Protein AF-A0AA89Q6K8-F1 (afdb_monomer_lite)

Radius of gyration: 11.11 Å; chains: 1; bounding box: 29×24×27 Å

InterPro domains:
  IPR047763 Peptidoglycan-binding domain, phiBT1-type [NF038080] (2-64)

Foldseek 3Di:
DFAVLQQLLQVLLVVVVLFPDPVGTGRDDDPRQLSSQLSLQVVVVDDDPSSRSDDDPVSVVVSCRDDDDD

Sequence (70 aa):
MTSPVIEAMGYRLIEENCSVYSDGPDATWSPADQKSYAKWQRKLGFGGADADGIPGRTSWNKLRVPAVYE

Secondary structure (DSSP, 8-state):
---HHHHHHHHHHHHTT----SS---SS--HHHHHHHHHHHHHTT--GGGGSSS--HHHHHHHT------

pLDDT: mean 89.45, std 7.78, range [55.84, 95.38]

Organism: Streptomyces collinus (NCBI:txid42684)

Structure (mmCIF, N/CA/C/O backbone):
data_AF-A0AA89Q6K8-F1
#
_entry.id   AF-A0AA89Q6K8-F1
#
loop_
_atom_site.group_PDB
_atom_site.id
_atom_site.type_symbol
_atom_site.label_atom_id
_atom_site.label_alt_id
_atom_site.label_comp_id
_atom_site.label_asym_id
_atom_site.label_entity_id
_atom_site.label_seq_id
_atom_site.pdbx_PDB_ins_code
_atom_site.Cartn_x
_atom_site.Cartn_y
_atom_site.Cartn_z
_atom_site.occupancy
_atom_site.B_iso_or_equiv
_atom_site.auth_seq_id
_atom_site.auth_comp_id
_atom_site.auth_asym_id
_atom_site.auth_atom_id
_atom_site.pdbx_PDB_model_num
ATOM 1 N N . MET A 1 1 ? 19.171 1.030 -1.822 1.00 61.66 1 MET A N 1
ATOM 2 C CA . MET A 1 1 ? 18.870 -0.399 -2.036 1.00 61.66 1 MET A CA 1
ATOM 3 C C . MET A 1 1 ? 17.536 -0.452 -2.742 1.00 61.66 1 MET A C 1
ATOM 5 O O . MET A 1 1 ? 16.570 0.050 -2.186 1.00 61.66 1 MET A O 1
ATOM 9 N N . THR A 1 2 ? 17.520 -0.952 -3.970 1.00 82.06 2 THR A N 1
ATOM 10 C CA . THR A 1 2 ? 16.299 -1.189 -4.745 1.00 82.06 2 THR A CA 1
ATOM 11 C C . THR A 1 2 ? 15.871 -2.636 -4.533 1.00 82.06 2 THR A C 1
ATOM 13 O O . THR A 1 2 ? 16.726 -3.517 -4.554 1.00 82.06 2 THR A O 1
ATOM 16 N N . SER A 1 3 ? 14.584 -2.884 -4.314 1.00 88.31 3 SER A N 1
ATOM 17 C CA . SER A 1 3 ? 14.011 -4.216 -4.155 1.00 88.31 3 SER A CA 1
ATOM 18 C C . SER A 1 3 ? 12.824 -4.391 -5.106 1.00 88.31 3 SER A C 1
ATOM 20 O O . SER A 1 3 ? 11.878 -3.599 -5.042 1.00 88.31 3 SER A O 1
ATOM 22 N N . PRO A 1 4 ? 12.814 -5.451 -5.934 1.00 89.75 4 PRO A N 1
ATOM 23 C CA . PRO A 1 4 ? 11.691 -5.734 -6.829 1.00 89.75 4 PRO A CA 1
ATOM 24 C C . PRO A 1 4 ? 10.387 -6.001 -6.059 1.00 89.75 4 PRO A C 1
ATOM 26 O O . PRO A 1 4 ? 9.293 -5.831 -6.592 1.00 89.75 4 PRO A O 1
ATOM 29 N N . VAL A 1 5 ? 10.482 -6.380 -4.778 1.00 91.38 5 VAL A N 1
ATOM 30 C CA . VAL A 1 5 ? 9.322 -6.622 -3.908 1.00 91.38 5 VAL A CA 1
ATOM 31 C C . VAL A 1 5 ? 8.553 -5.325 -3.651 1.00 91.38 5 VAL A C 1
ATOM 33 O O . VAL A 1 5 ? 7.324 -5.345 -3.581 1.00 9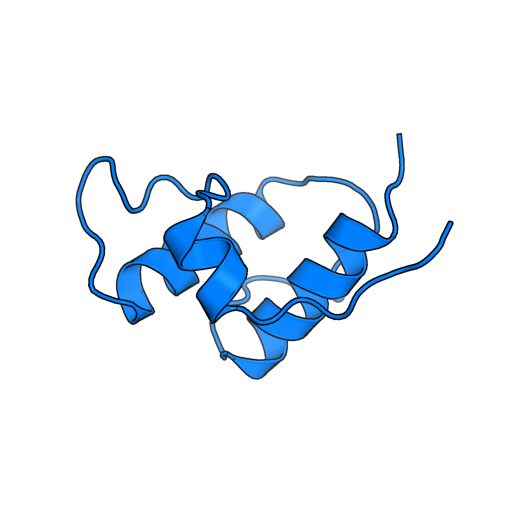1.38 5 VAL A O 1
ATOM 36 N N . ILE A 1 6 ? 9.266 -4.202 -3.513 1.00 91.56 6 ILE A N 1
ATOM 37 C CA . ILE A 1 6 ? 8.666 -2.888 -3.249 1.00 91.56 6 ILE A CA 1
ATOM 38 C C . ILE A 1 6 ? 7.904 -2.412 -4.485 1.00 91.56 6 ILE A C 1
ATOM 40 O O . ILE A 1 6 ? 6.743 -2.022 -4.376 1.00 91.56 6 ILE A O 1
ATOM 44 N N . GLU A 1 7 ? 8.509 -2.553 -5.663 1.00 93.25 7 GLU A N 1
ATOM 45 C CA . GLU A 1 7 ? 7.865 -2.211 -6.930 1.00 93.25 7 GLU A CA 1
ATOM 46 C C . GLU A 1 7 ? 6.602 -3.061 -7.161 1.00 93.25 7 GLU A C 1
ATOM 48 O O . GLU A 1 7 ? 5.516 -2.529 -7.407 1.00 93.25 7 GLU A O 1
ATOM 53 N N . ALA A 1 8 ? 6.705 -4.386 -6.994 1.00 93.62 8 ALA A N 1
ATOM 54 C CA . ALA A 1 8 ? 5.570 -5.298 -7.129 1.00 93.62 8 ALA A CA 1
ATOM 55 C C . ALA A 1 8 ? 4.437 -4.969 -6.143 1.00 93.62 8 ALA A C 1
ATOM 57 O O . ALA A 1 8 ? 3.257 -5.002 -6.504 1.00 93.62 8 ALA A O 1
ATOM 58 N N . MET A 1 9 ? 4.779 -4.627 -4.898 1.00 94.69 9 MET A N 1
ATOM 59 C CA . MET A 1 9 ? 3.813 -4.166 -3.904 1.00 94.69 9 MET A CA 1
ATOM 60 C C . MET A 1 9 ? 3.116 -2.885 -4.369 1.00 94.69 9 MET A C 1
ATOM 62 O O . MET A 1 9 ? 1.889 -2.800 -4.287 1.00 94.69 9 MET A O 1
ATOM 66 N N . GLY A 1 10 ? 3.867 -1.911 -4.878 1.00 94.00 10 GLY A N 1
ATOM 67 C CA . GLY A 1 10 ? 3.313 -0.659 -5.377 1.00 94.00 10 GLY A CA 1
ATOM 68 C C . GLY A 1 10 ? 2.296 -0.865 -6.501 1.00 94.00 10 GLY A C 1
ATOM 69 O O . GLY A 1 10 ? 1.215 -0.272 -6.469 1.00 94.00 10 GLY A O 1
ATOM 70 N N . TYR A 1 11 ? 2.560 -1.790 -7.428 1.00 94.25 11 TYR A N 1
ATOM 71 C CA . TYR A 1 11 ? 1.589 -2.153 -8.465 1.00 94.25 11 TYR A CA 1
ATOM 72 C C . TYR A 1 11 ? 0.309 -2.763 -7.883 1.00 94.25 11 TYR A C 1
ATOM 74 O O . TYR A 1 11 ? -0.790 -2.380 -8.286 1.00 94.25 11 TYR A O 1
ATOM 82 N N . ARG A 1 12 ? 0.409 -3.637 -6.872 1.00 95.19 12 ARG A N 1
ATOM 83 C CA . ARG A 1 12 ? -0.786 -4.157 -6.181 1.00 95.19 12 ARG A CA 1
ATOM 84 C C . ARG A 1 12 ? -1.586 -3.049 -5.498 1.00 95.19 12 ARG A C 1
ATOM 86 O O . ARG A 1 12 ? -2.811 -3.080 -5.524 1.00 95.19 12 ARG A O 1
ATOM 93 N N . LEU A 1 13 ? -0.921 -2.057 -4.905 1.00 95.00 13 LEU A N 1
ATOM 94 C CA . LEU A 1 13 ? -1.598 -0.916 -4.279 1.00 95.00 13 LEU A CA 1
ATOM 95 C C . LEU A 1 13 ? -2.351 -0.058 -5.306 1.00 95.00 13 LEU A C 1
ATOM 97 O O . LEU A 1 13 ? -3.415 0.472 -4.978 1.00 95.00 13 LEU A O 1
ATOM 101 N N . ILE A 1 14 ? -1.839 0.053 -6.537 1.00 94.25 14 ILE A N 1
ATOM 102 C CA . ILE A 1 14 ? -2.553 0.687 -7.656 1.00 94.25 14 ILE A CA 1
ATOM 103 C C . ILE A 1 14 ? -3.811 -0.107 -8.009 1.00 94.25 14 ILE A C 1
ATOM 105 O O . ILE A 1 14 ? -4.893 0.476 -8.052 1.00 94.25 14 ILE A O 1
ATOM 109 N N . GLU A 1 15 ? -3.701 -1.424 -8.199 1.00 94.38 15 GLU A N 1
ATOM 110 C CA . GLU A 1 15 ? -4.856 -2.284 -8.508 1.00 94.38 15 GLU A CA 1
ATOM 111 C C . GLU A 1 15 ? -5.933 -2.219 -7.415 1.00 94.38 15 GLU A C 1
ATOM 113 O O . GLU A 1 15 ? -7.132 -2.143 -7.689 1.00 94.38 15 GLU A O 1
ATOM 118 N N . GLU A 1 16 ? -5.509 -2.156 -6.153 1.00 93.88 16 GLU A N 1
ATOM 119 C CA . GLU A 1 16 ? -6.404 -2.017 -5.009 1.00 93.88 16 GLU A CA 1
ATOM 120 C C . GLU A 1 16 ? -6.976 -0.597 -4.840 1.00 93.88 16 GLU A C 1
ATOM 122 O O . GLU A 1 16 ? -7.721 -0.355 -3.883 1.00 93.88 16 GLU A O 1
ATOM 127 N N . ASN A 1 17 ? -6.680 0.338 -5.753 1.00 94.69 17 ASN A N 1
ATOM 128 C CA . ASN A 1 17 ? -7.076 1.752 -5.693 1.00 94.69 17 ASN A CA 1
ATOM 129 C C . ASN A 1 17 ? -6.653 2.437 -4.379 1.00 94.69 17 ASN A C 1
ATOM 131 O O . ASN A 1 17 ? -7.315 3.339 -3.863 1.00 94.69 17 ASN A O 1
ATOM 135 N N . CYS A 1 18 ? -5.540 1.977 -3.811 1.00 94.62 18 CYS A N 1
ATOM 136 C CA . CYS A 1 18 ? -4.971 2.478 -2.566 1.00 94.62 18 CYS A CA 1
ATOM 137 C C . CYS A 1 18 ? -3.700 3.297 -2.794 1.00 94.62 18 CYS A C 1
ATOM 139 O O . CYS A 1 18 ? -3.130 3.795 -1.832 1.00 94.62 18 CYS A O 1
ATOM 141 N N . SER A 1 19 ? -3.262 3.478 -4.037 1.00 92.12 19 SER A N 1
ATOM 142 C CA . SER A 1 19 ? -2.058 4.235 -4.358 1.00 92.12 19 SER A CA 1
ATOM 143 C C . SER A 1 19 ? -2.212 5.756 -4.193 1.00 92.12 19 SER A C 1
ATOM 145 O O . SER A 1 19 ? -3.311 6.327 -4.150 1.00 92.12 19 SER A O 1
ATOM 147 N N . VAL A 1 20 ? -1.067 6.429 -4.066 1.00 93.44 20 VAL A N 1
ATOM 148 C CA . VAL A 1 20 ? -0.909 7.889 -4.221 1.00 93.44 20 VAL A CA 1
ATOM 149 C C . VAL A 1 20 ? 0.216 8.251 -5.195 1.00 93.44 20 VAL A C 1
ATOM 151 O O . VAL A 1 20 ? 0.694 9.382 -5.178 1.00 93.44 20 VAL A O 1
ATOM 154 N N . TYR A 1 21 ? 0.677 7.294 -6.001 1.00 90.75 21 TYR A N 1
ATOM 155 C CA . TYR A 1 21 ? 1.748 7.525 -6.965 1.00 90.75 21 TYR A CA 1
ATOM 156 C C . TYR A 1 21 ? 1.290 8.477 -8.073 1.00 90.75 21 TYR A C 1
ATOM 158 O O . TYR A 1 21 ? 0.176 8.341 -8.578 1.00 90.75 21 TYR A O 1
ATOM 166 N N . SER A 1 22 ? 2.165 9.405 -8.457 1.00 86.12 22 SER A N 1
ATOM 167 C CA . SER A 1 22 ? 1.951 10.280 -9.616 1.00 86.12 22 SER A CA 1
ATOM 168 C C . SER A 1 22 ? 2.395 9.600 -10.911 1.00 86.12 22 SER A C 1
ATOM 170 O O . SER A 1 22 ? 1.633 9.565 -11.870 1.00 86.12 22 SER A O 1
ATOM 172 N N . ASP A 1 23 ? 3.596 9.010 -10.902 1.00 85.00 23 ASP A N 1
ATOM 173 C CA . ASP A 1 23 ? 4.244 8.418 -12.085 1.00 85.00 23 ASP A CA 1
ATOM 174 C C . ASP A 1 23 ? 4.332 6.880 -12.027 1.00 85.00 23 ASP A C 1
ATOM 176 O O . ASP A 1 23 ? 4.780 6.239 -12.974 1.00 85.00 23 ASP A O 1
ATOM 180 N N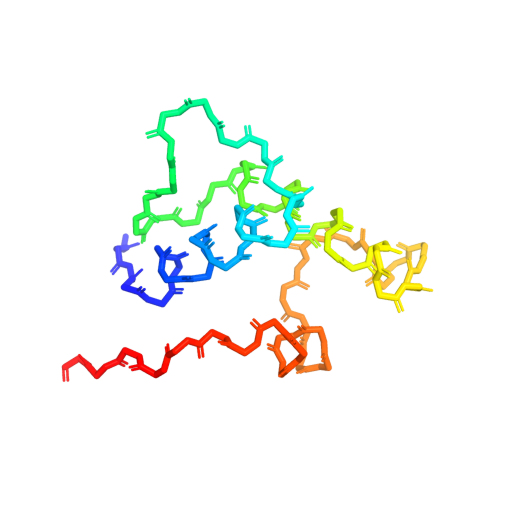 . GLY A 1 24 ? 3.877 6.280 -10.922 1.00 85.44 24 GLY A N 1
ATOM 181 C CA . GLY A 1 24 ? 3.978 4.845 -10.640 1.00 85.44 24 GLY A CA 1
ATOM 182 C C . GLY A 1 24 ? 4.897 4.529 -9.453 1.00 85.44 24 GLY A C 1
ATOM 183 O O . GLY A 1 24 ? 5.499 5.440 -8.879 1.00 85.44 24 GLY A O 1
ATOM 184 N N . PRO A 1 25 ? 4.947 3.257 -9.028 1.00 89.62 25 PRO A N 1
ATOM 185 C CA . PRO A 1 25 ? 5.836 2.808 -7.971 1.00 89.62 25 PRO A CA 1
ATOM 186 C C . PRO A 1 25 ? 7.253 2.618 -8.513 1.00 89.62 25 PRO A C 1
ATOM 188 O O . PRO A 1 25 ? 7.444 2.312 -9.689 1.00 89.62 25 PRO A O 1
ATOM 191 N N . ASP A 1 26 ? 8.245 2.757 -7.645 1.00 89.12 26 ASP A N 1
ATOM 192 C CA . ASP A 1 26 ? 9.629 2.405 -7.933 1.00 89.12 26 ASP 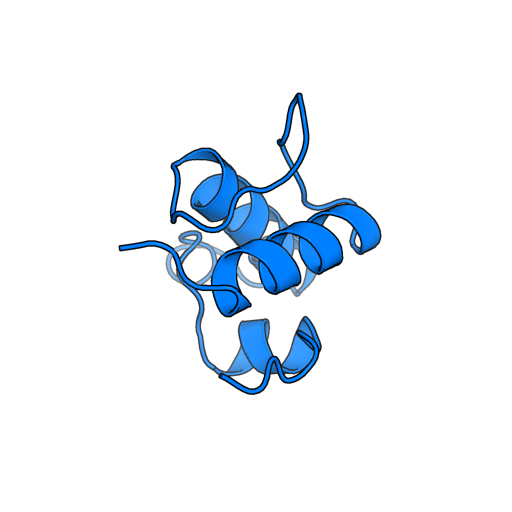A CA 1
ATOM 193 C C . ASP A 1 26 ? 10.076 1.233 -7.043 1.00 89.12 26 ASP A C 1
ATOM 195 O O . ASP A 1 26 ? 9.366 0.762 -6.152 1.00 89.12 26 ASP A O 1
ATOM 199 N N . ALA A 1 27 ? 11.278 0.721 -7.293 1.00 90.56 27 ALA A N 1
ATOM 200 C CA . ALA A 1 27 ? 11.856 -0.345 -6.481 1.00 90.56 27 ALA A CA 1
ATOM 201 C C . ALA A 1 27 ? 12.392 0.158 -5.125 1.00 90.56 27 ALA A C 1
ATOM 203 O O . ALA A 1 27 ? 13.106 -0.577 -4.445 1.00 90.56 27 ALA A O 1
ATOM 204 N N . THR A 1 28 ? 12.117 1.399 -4.714 1.00 91.25 28 THR A N 1
ATOM 205 C CA . THR A 1 28 ? 12.678 1.988 -3.491 1.00 91.25 28 THR A CA 1
ATOM 206 C C . THR A 1 28 ? 11.565 2.381 -2.540 1.00 91.25 28 THR A C 1
ATOM 208 O O . THR A 1 28 ? 10.600 3.014 -2.919 1.00 91.25 28 THR A O 1
ATOM 211 N N . TRP A 1 29 ? 11.696 2.059 -1.254 1.00 90.00 29 TRP A N 1
ATOM 212 C CA . TRP A 1 29 ? 10.668 2.478 -0.305 1.00 90.00 29 TRP A CA 1
ATOM 213 C C . TRP A 1 29 ? 10.639 4.005 -0.174 1.00 90.00 29 TRP A C 1
ATOM 215 O O . TRP A 1 29 ? 11.631 4.621 0.225 1.00 90.00 29 TRP A O 1
ATOM 225 N N . SER A 1 30 ? 9.485 4.603 -0.452 1.00 91.88 30 SER A N 1
ATOM 226 C CA . SER A 1 30 ? 9.265 6.043 -0.422 1.00 91.88 30 SER A CA 1
ATOM 227 C C . SER A 1 30 ? 8.105 6.436 0.510 1.00 91.88 30 SER A C 1
ATOM 229 O O . SER A 1 30 ? 7.279 5.609 0.914 1.00 91.88 30 SER A O 1
ATOM 231 N N . PRO A 1 31 ? 7.958 7.735 0.834 1.00 93.44 31 PRO A N 1
ATOM 232 C CA . PRO A 1 31 ? 6.774 8.221 1.540 1.00 93.44 31 PRO A CA 1
ATOM 233 C C . PRO A 1 31 ? 5.457 7.977 0.781 1.00 93.44 31 PRO A C 1
ATOM 235 O O . PRO A 1 31 ? 4.390 7.974 1.401 1.00 93.44 31 PRO A O 1
ATOM 238 N N . ALA A 1 32 ? 5.500 7.806 -0.547 1.00 94.00 32 ALA A N 1
ATOM 239 C CA . ALA A 1 32 ? 4.321 7.469 -1.341 1.00 94.00 32 ALA A CA 1
ATOM 240 C C . ALA A 1 32 ? 3.879 6.022 -1.082 1.00 94.00 32 ALA A C 1
ATOM 242 O O . ALA A 1 32 ? 2.680 5.785 -0.924 1.00 94.00 32 ALA A O 1
ATOM 243 N N . ASP A 1 33 ? 4.822 5.088 -0.939 1.00 93.44 33 ASP A N 1
ATOM 244 C CA . ASP A 1 33 ? 4.542 3.695 -0.572 1.00 93.44 33 ASP A CA 1
ATOM 245 C C . ASP A 1 33 ? 3.887 3.606 0.795 1.00 93.44 33 ASP A C 1
ATOM 247 O O . ASP A 1 33 ? 2.814 3.024 0.928 1.00 93.44 33 ASP A O 1
ATOM 251 N N . GLN A 1 34 ? 4.462 4.281 1.793 1.00 94.69 34 GLN A N 1
ATOM 252 C CA . GLN A 1 34 ? 3.916 4.288 3.148 1.00 94.69 34 GLN A CA 1
ATOM 253 C C . GLN A 1 34 ? 2.476 4.823 3.181 1.00 94.69 34 GLN A C 1
ATOM 255 O O . GLN A 1 34 ? 1.585 4.213 3.770 1.00 94.69 34 GLN A O 1
ATOM 260 N N . LYS A 1 35 ? 2.208 5.949 2.505 1.00 95.12 35 LYS A N 1
ATOM 261 C CA . LYS A 1 35 ? 0.851 6.519 2.414 1.00 95.12 35 LYS A CA 1
ATOM 262 C C . LYS A 1 35 ? -0.112 5.598 1.666 1.00 95.12 35 LYS A C 1
ATOM 264 O O . LYS A 1 35 ? -1.271 5.477 2.067 1.00 95.12 35 LYS A O 1
ATOM 269 N N . SER A 1 36 ? 0.357 4.965 0.594 1.00 95.31 36 SER A N 1
ATOM 270 C CA . SER A 1 36 ? -0.438 4.024 -0.196 1.00 95.31 36 SER A CA 1
ATOM 271 C C . SER A 1 36 ? -0.794 2.782 0.623 1.00 95.31 36 SER A C 1
ATOM 273 O O . SER A 1 36 ? -1.942 2.339 0.662 1.00 95.31 36 SER A O 1
ATOM 275 N N . TYR A 1 37 ? 0.174 2.267 1.375 1.00 95.12 37 TYR A N 1
ATOM 276 C CA . TYR A 1 37 ? -0.010 1.115 2.239 1.00 95.12 37 TYR A CA 1
ATOM 277 C C . TYR A 1 37 ? 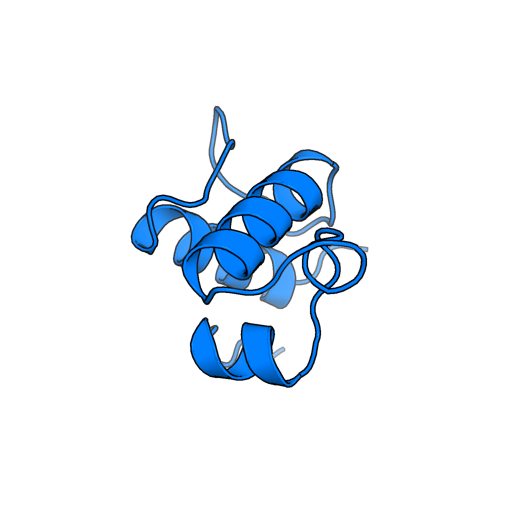-0.923 1.430 3.433 1.00 95.12 37 TYR A C 1
ATOM 279 O O . TYR A 1 37 ? -1.773 0.616 3.791 1.00 95.12 37 TYR A O 1
ATOM 287 N N . ALA A 1 38 ? -0.854 2.644 3.989 1.00 94.88 38 ALA A N 1
ATOM 288 C CA . ALA A 1 38 ? -1.770 3.083 5.043 1.00 94.88 38 ALA A CA 1
ATOM 289 C C . ALA A 1 38 ? -3.226 3.114 4.549 1.00 94.88 38 ALA A C 1
ATOM 291 O O . ALA A 1 38 ? -4.143 2.707 5.265 1.00 94.88 38 ALA A O 1
ATOM 292 N N . LYS A 1 39 ? -3.463 3.550 3.301 1.00 95.19 39 LYS A N 1
ATOM 293 C CA . LYS A 1 39 ? -4.792 3.462 2.671 1.00 95.19 39 LYS A CA 1
ATOM 294 C C . LYS A 1 39 ? -5.244 2.011 2.516 1.00 95.19 39 LYS A C 1
ATOM 296 O O . LYS A 1 39 ? -6.397 1.710 2.815 1.00 95.19 39 LYS A O 1
ATOM 301 N N . TRP A 1 40 ? -4.343 1.119 2.109 1.00 95.38 40 TRP A N 1
ATOM 302 C CA . TRP A 1 40 ? -4.626 -0.312 2.013 1.00 95.38 40 TRP A CA 1
ATOM 303 C C . TRP A 1 40 ? -5.006 -0.924 3.365 1.00 95.38 40 TRP A C 1
ATOM 305 O O . TRP A 1 40 ? -6.031 -1.594 3.475 1.00 95.38 40 TRP A O 1
ATOM 315 N N . GLN A 1 41 ? -4.250 -0.632 4.423 1.00 95.00 41 GLN A N 1
ATOM 316 C CA . GLN A 1 41 ? -4.589 -1.062 5.780 1.00 95.00 41 GLN A CA 1
ATOM 317 C C . GLN A 1 41 ? -5.981 -0.562 6.194 1.00 95.00 41 GLN A C 1
ATOM 319 O O . GLN A 1 41 ? -6.801 -1.350 6.663 1.00 95.00 41 GLN A O 1
ATOM 324 N N . ARG A 1 42 ? -6.304 0.710 5.930 1.00 93.31 42 ARG A N 1
ATOM 325 C CA . ARG A 1 42 ? -7.649 1.254 6.189 1.00 93.31 42 ARG A CA 1
ATOM 326 C C . ARG A 1 42 ? -8.735 0.541 5.387 1.00 93.31 42 ARG A C 1
ATOM 328 O O . ARG A 1 42 ? -9.788 0.242 5.940 1.00 93.31 42 ARG A O 1
ATOM 335 N N . LYS A 1 43 ? -8.482 0.216 4.113 1.00 93.06 43 LYS A N 1
ATOM 336 C CA . LYS A 1 43 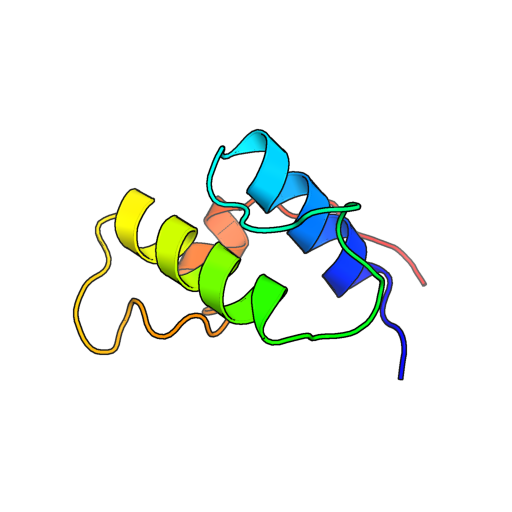? -9.409 -0.548 3.257 1.00 93.06 43 LYS A CA 1
ATOM 337 C C . LYS A 1 43 ? -9.688 -1.944 3.817 1.00 93.06 43 LYS A C 1
ATOM 339 O O . LYS A 1 43 ? -10.804 -2.440 3.708 1.00 93.06 43 LYS A O 1
ATOM 344 N N . LEU A 1 44 ? -8.694 -2.561 4.451 1.00 92.06 44 LEU A N 1
ATOM 345 C CA . LEU A 1 44 ? -8.844 -3.841 5.139 1.00 92.06 44 LEU A CA 1
ATOM 346 C C . LEU A 1 44 ? -9.571 -3.744 6.492 1.00 92.06 44 LEU A C 1
ATOM 348 O O . LEU A 1 44 ? -9.837 -4.782 7.098 1.00 92.06 44 LEU A O 1
ATOM 352 N N . GLY A 1 45 ? -9.896 -2.535 6.957 1.00 92.69 45 GLY A N 1
ATOM 353 C CA . GLY A 1 45 ? -10.550 -2.284 8.240 1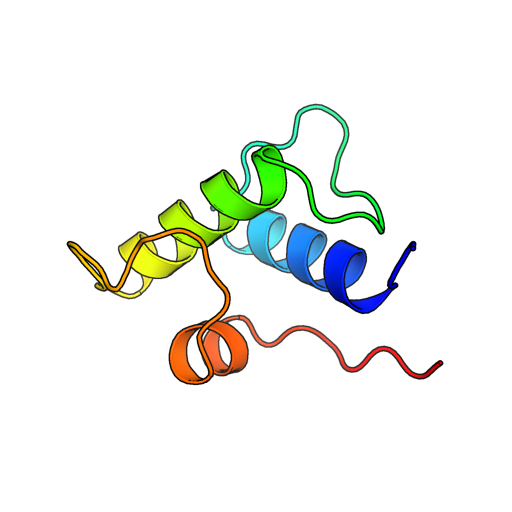.00 92.69 45 GLY A CA 1
ATOM 354 C C . GLY A 1 45 ? -9.588 -2.072 9.412 1.00 92.69 45 GLY A C 1
ATOM 355 O O . GLY A 1 45 ? -10.047 -1.988 10.548 1.00 92.69 45 GLY A O 1
ATOM 356 N N . PHE A 1 46 ? -8.276 -1.970 9.168 1.00 89.00 46 PHE A N 1
ATOM 357 C CA . PHE A 1 46 ? -7.321 -1.583 10.209 1.00 89.00 46 PHE A CA 1
ATOM 358 C C . PHE A 1 46 ? -7.441 -0.085 10.518 1.00 89.00 46 PHE A C 1
ATOM 360 O O . PHE A 1 46 ? -7.712 0.734 9.636 1.00 89.00 46 PHE A O 1
ATOM 367 N N . GLY A 1 47 ? -7.212 0.288 11.776 1.00 85.12 47 GLY A N 1
ATOM 368 C CA . GLY A 1 47 ? -7.299 1.669 12.244 1.00 85.12 47 GLY A CA 1
ATOM 369 C C . GLY A 1 47 ? -6.280 1.966 13.337 1.00 85.12 47 GLY A C 1
ATOM 370 O O . GLY A 1 47 ? -5.671 1.063 13.903 1.00 85.12 47 GLY A O 1
ATOM 371 N N . GLY A 1 48 ? -6.080 3.251 13.630 1.00 82.44 48 GLY A N 1
ATOM 372 C CA . GLY A 1 48 ? -5.096 3.680 14.624 1.00 82.44 48 GLY A CA 1
ATOM 373 C C . GLY A 1 48 ? -3.680 3.230 14.259 1.00 82.44 48 GLY A C 1
ATOM 374 O O . GLY A 1 48 ? -3.234 3.445 13.133 1.00 82.44 48 GLY A O 1
ATOM 375 N N . ALA A 1 49 ? -2.991 2.605 15.214 1.00 82.94 49 ALA A N 1
ATOM 376 C CA . ALA A 1 49 ? -1.617 2.135 15.051 1.00 82.94 49 ALA A CA 1
ATOM 377 C C . ALA A 1 49 ? -1.467 1.002 14.018 1.00 82.94 49 ALA A C 1
ATOM 379 O O . ALA A 1 49 ? -0.390 0.844 13.460 1.00 82.94 49 ALA A O 1
ATOM 380 N N . ASP A 1 50 ? -2.536 0.263 13.704 1.00 77.62 50 ASP A N 1
ATOM 381 C CA . ASP A 1 50 ? -2.484 -0.844 12.736 1.00 77.62 50 ASP A CA 1
ATOM 382 C C . ASP A 1 50 ? -2.578 -0.381 11.267 1.00 77.62 50 ASP A C 1
ATOM 384 O O . ASP A 1 50 ? -2.458 -1.190 10.342 1.00 77.62 50 ASP A O 1
ATOM 388 N N . ALA A 1 51 ? -2.820 0.916 11.039 1.00 88.31 51 ALA A N 1
ATOM 389 C CA . ALA A 1 51 ? -2.880 1.561 9.724 1.00 88.31 51 ALA A CA 1
ATOM 390 C C . ALA A 1 51 ? -1.819 2.667 9.578 1.00 88.31 51 ALA A C 1
ATOM 392 O O . ALA A 1 51 ? -2.100 3.777 9.111 1.00 88.31 51 ALA A O 1
ATOM 393 N N . ASP A 1 52 ? -0.607 2.349 10.020 1.00 88.06 52 ASP A N 1
ATOM 394 C CA . ASP A 1 52 ? 0.586 3.199 10.057 1.00 88.06 52 ASP A CA 1
ATOM 395 C C . ASP A 1 52 ? 1.343 3.302 8.718 1.00 88.06 52 ASP A C 1
ATOM 397 O O . ASP A 1 52 ? 2.259 4.114 8.570 1.00 88.06 52 ASP A O 1
ATOM 401 N N . GLY A 1 53 ? 0.956 2.505 7.724 1.00 91.44 53 GLY A N 1
ATOM 402 C CA . GLY A 1 53 ? 1.623 2.408 6.432 1.00 91.44 53 GLY A CA 1
ATOM 403 C C . GLY A 1 53 ? 2.808 1.451 6.406 1.00 91.44 53 GLY A C 1
ATOM 404 O O . GLY A 1 53 ? 3.508 1.402 5.396 1.00 91.44 53 GLY A O 1
ATOM 405 N N . ILE A 1 54 ? 3.044 0.695 7.479 1.00 91.19 54 ILE A N 1
ATOM 406 C CA . ILE A 1 54 ? 4.111 -0.299 7.540 1.00 91.19 54 ILE A CA 1
ATOM 407 C C . ILE A 1 54 ? 3.552 -1.686 7.187 1.00 91.19 54 ILE A C 1
ATOM 409 O O . ILE A 1 54 ? 2.533 -2.115 7.738 1.00 91.19 54 ILE A O 1
ATOM 413 N N . PRO A 1 55 ? 4.206 -2.431 6.277 1.00 90.38 55 PRO A N 1
ATOM 414 C CA . PRO A 1 55 ? 3.794 -3.783 5.933 1.00 90.38 55 PRO A CA 1
ATOM 415 C C . PRO A 1 55 ? 3.801 -4.768 7.107 1.00 90.38 55 PRO A C 1
ATOM 417 O O . PRO A 1 55 ? 4.826 -5.329 7.483 1.00 90.38 55 PRO A O 1
ATOM 420 N N . GLY A 1 56 ? 2.617 -5.036 7.659 1.00 89.94 56 GLY A N 1
ATOM 421 C CA . GLY A 1 56 ? 2.378 -6.139 8.590 1.00 89.94 56 GLY A CA 1
ATOM 422 C C . GLY A 1 56 ? 2.047 -7.445 7.861 1.00 89.94 56 GLY A C 1
ATOM 423 O O . GLY A 1 56 ? 1.433 -7.437 6.795 1.00 89.94 56 GLY A O 1
ATOM 424 N N . ARG A 1 57 ? 2.374 -8.599 8.461 1.00 89.75 57 ARG A N 1
ATOM 425 C CA . ARG A 1 57 ? 2.147 -9.930 7.853 1.00 89.75 57 ARG A CA 1
ATOM 426 C C . ARG A 1 57 ? 0.706 -10.133 7.355 1.00 89.75 57 ARG A C 1
ATOM 428 O O . ARG A 1 57 ? 0.504 -10.674 6.272 1.00 89.75 57 ARG A O 1
ATOM 435 N N . THR A 1 58 ? -0.298 -9.693 8.113 1.00 90.19 58 THR A N 1
ATOM 436 C CA . THR A 1 58 ? -1.714 -9.863 7.741 1.00 90.19 58 THR A CA 1
ATOM 437 C C . THR A 1 58 ? -2.115 -9.008 6.540 1.00 90.19 58 THR A C 1
ATOM 439 O O . THR A 1 58 ? -2.741 -9.518 5.609 1.00 90.19 58 THR A O 1
ATOM 442 N N . SER A 1 59 ? -1.764 -7.717 6.542 1.00 91.94 59 SER A N 1
ATOM 443 C CA . SER A 1 59 ? -2.071 -6.806 5.432 1.00 91.94 59 SER A CA 1
ATOM 444 C C . SER A 1 59 ? -1.278 -7.173 4.177 1.00 91.94 59 SER A C 1
ATOM 446 O O . SER A 1 59 ? -1.828 -7.112 3.078 1.00 91.94 59 SER A O 1
ATOM 448 N N . TRP A 1 60 ? -0.046 -7.658 4.349 1.00 92.56 60 TRP A N 1
ATOM 449 C CA . TRP A 1 60 ? 0.818 -8.118 3.265 1.00 92.56 60 TRP A CA 1
ATOM 450 C C . TRP A 1 60 ? 0.247 -9.353 2.568 1.00 92.56 60 TRP A C 1
ATOM 452 O O . TRP A 1 60 ? 0.055 -9.365 1.354 1.00 92.56 60 TRP A O 1
ATOM 462 N N . ASN A 1 61 ? -0.126 -10.373 3.347 1.00 92.25 61 ASN A N 1
ATOM 463 C CA . ASN A 1 61 ? -0.720 -11.598 2.811 1.00 92.25 61 ASN A CA 1
ATOM 464 C C . ASN A 1 61 ? -2.028 -11.323 2.053 1.00 92.25 61 ASN A C 1
ATOM 466 O O . ASN A 1 61 ? -2.334 -11.999 1.071 1.00 92.25 61 ASN A O 1
ATOM 470 N N . LYS A 1 62 ? -2.806 -10.327 2.495 1.00 93.00 62 LYS A N 1
ATOM 471 C CA . LYS A 1 62 ? -4.038 -9.914 1.813 1.00 93.00 62 LYS A CA 1
ATOM 472 C C . LYS A 1 62 ? -3.771 -9.152 0.515 1.00 93.00 62 LYS A C 1
ATOM 474 O O . LYS A 1 62 ? -4.570 -9.290 -0.403 1.00 93.00 62 LYS A O 1
ATOM 479 N N . LEU A 1 63 ? -2.675 -8.393 0.430 1.00 92.38 63 LEU A N 1
ATOM 480 C CA . LEU A 1 63 ? -2.305 -7.640 -0.775 1.00 92.38 63 LEU A CA 1
ATOM 481 C C . LEU A 1 63 ? -1.911 -8.573 -1.934 1.00 92.38 63 LEU A C 1
ATOM 483 O O . LEU A 1 63 ? -1.997 -8.182 -3.099 1.00 92.38 63 LEU A O 1
ATOM 487 N N . ARG A 1 64 ? -1.523 -9.818 -1.604 1.00 92.75 64 ARG A N 1
ATOM 488 C CA . ARG A 1 64 ? -1.121 -10.865 -2.556 1.00 92.75 64 ARG A CA 1
ATOM 489 C C . ARG A 1 64 ? -0.057 -10.354 -3.526 1.00 92.75 64 ARG A C 1
ATOM 491 O O . ARG A 1 64 ? -0.194 -10.487 -4.740 1.00 92.75 64 ARG A O 1
ATOM 498 N N . VAL A 1 65 ? 0.989 -9.743 -2.969 1.00 90.12 65 VAL A N 1
ATOM 499 C CA . VAL A 1 65 ? 2.151 -9.311 -3.749 1.00 90.12 65 VAL A CA 1
ATOM 500 C C . VAL A 1 65 ? 2.746 -10.541 -4.437 1.00 90.12 65 VAL A C 1
ATOM 502 O O . VAL A 1 65 ? 3.006 -11.534 -3.749 1.00 90.12 65 VAL A O 1
ATOM 505 N N . PRO A 1 66 ? 2.894 -10.530 -5.775 1.00 87.12 66 PRO A N 1
ATOM 506 C CA . PRO A 1 66 ? 3.459 -11.662 -6.488 1.00 87.12 66 PRO A CA 1
ATOM 507 C C . PRO A 1 66 ? 4.870 -11.930 -5.971 1.00 87.12 66 PRO A C 1
ATOM 509 O O . PRO A 1 66 ? 5.619 -11.001 -5.664 1.00 87.12 66 PRO A O 1
ATOM 512 N N . ALA A 1 67 ? 5.217 -13.211 -5.852 1.00 78.00 67 ALA A N 1
ATOM 513 C CA . ALA A 1 67 ? 6.574 -13.596 -5.513 1.00 78.00 67 ALA A CA 1
ATOM 514 C C . ALA A 1 67 ? 7.496 -13.092 -6.625 1.00 78.00 67 ALA A C 1
ATOM 516 O O . ALA A 1 67 ? 7.407 -13.542 -7.766 1.00 78.00 67 ALA A O 1
ATOM 517 N N . VAL A 1 68 ? 8.347 -12.134 -6.287 1.00 75.25 68 VAL A N 1
ATOM 518 C CA . VAL A 1 68 ? 9.475 -11.764 -7.129 1.00 75.25 68 VAL A CA 1
ATOM 519 C C . VAL A 1 68 ? 10.640 -12.647 -6.706 1.00 75.25 68 VAL A C 1
ATOM 521 O O . VAL A 1 68 ? 10.991 -12.715 -5.528 1.00 75.25 68 VAL A O 1
ATOM 524 N N . TYR A 1 69 ? 11.158 -13.408 -7.658 1.00 59.56 69 TYR A N 1
ATOM 525 C CA . TYR A 1 69 ? 12.356 -14.211 -7.470 1.00 59.56 69 TYR A CA 1
ATOM 526 C C . TYR A 1 69 ? 13.544 -13.312 -7.825 1.00 59.56 69 TYR A C 1
ATOM 528 O O . TYR A 1 69 ? 13.526 -12.700 -8.895 1.00 59.56 69 TYR A O 1
ATOM 536 N N . GLU A 1 70 ? 14.510 -13.183 -6.915 1.00 55.84 70 GLU A N 1
ATOM 537 C CA . GLU A 1 70 ? 15.808 -12.546 -7.189 1.00 55.84 70 GLU A CA 1
ATOM 538 C C . GLU A 1 70 ? 16.769 -13.532 -7.862 1.00 55.84 70 GLU A C 1
ATOM 540 O O . GLU A 1 70 ? 16.743 -14.731 -7.488 1.00 55.84 70 GLU A O 1
#